Protein AF-A0A8X8ZCR9-F1 (afdb_monomer)

Sequence (131 aa):
MTMLVNGMQAPREPCHDLHCRILKDLLLMMYSREDDPKLYVSGEEHPENWHVQIFRSIESGGFPKFYDEAEAQNLVCSKNLVIDKSIQTA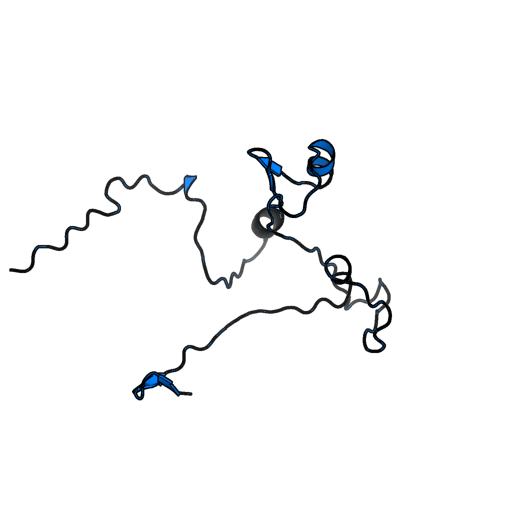YIQAIRSAQHFIYIENQYFLGSSYAWPSDKDAGKKRFPDFP

Foldseek 3Di:
DWDQDVNDTGRDDDDDDDDDDDLDDPCVPPDDDPDDVPRDDDDPPDPPDDDDDDADWDKAPDDDQDPVRLVVVVWDADPSMTTGPRVVVVVVVCVVPDDDDDDDDDPDDDDPCVPDPPPPCVPPPPDPDDD

pLDDT: mean 76.9, std 15.45, range [41.66, 98.25]

Radius of gyration: 23.42 Å; Cα contacts (8 Å, |Δi|>4): 67; chains: 1; bounding box: 51×39×66 Å

Structure (mmCIF, N/CA/C/O backbone):
data_AF-A0A8X8ZCR9-F1
#
_entry.id   AF-A0A8X8ZCR9-F1
#
loop_
_atom_site.group_PDB
_atom_site.id
_atom_site.type_symbol
_atom_site.label_atom_id
_atom_site.label_alt_id
_atom_site.label_comp_id
_atom_site.label_asym_id
_atom_site.label_entity_id
_atom_site.label_seq_id
_atom_site.pdbx_PDB_ins_code
_atom_site.Cartn_x
_atom_site.Cartn_y
_atom_site.Cartn_z
_atom_site.occupancy
_atom_site.B_iso_or_equiv
_atom_site.auth_seq_id
_atom_site.auth_comp_id
_atom_site.auth_asym_id
_atom_site.auth_atom_id
_atom_site.pdbx_PDB_model_num
ATOM 1 N N . MET A 1 1 ? -18.939 4.608 -26.534 1.00 61.50 1 MET A N 1
ATOM 2 C CA . MET A 1 1 ? -18.996 6.072 -26.324 1.00 61.50 1 MET A CA 1
ATOM 3 C C . MET A 1 1 ? -17.709 6.662 -26.885 1.00 61.50 1 MET A C 1
ATOM 5 O O . MET A 1 1 ? -16.645 6.361 -26.364 1.00 61.50 1 MET A O 1
ATOM 9 N N . THR A 1 2 ? -17.784 7.356 -28.015 1.00 68.00 2 THR A N 1
ATOM 10 C CA . THR A 1 2 ? -16.641 7.980 -28.705 1.00 68.00 2 THR A CA 1
ATOM 11 C C . THR A 1 2 ? -16.537 9.449 -28.295 1.00 68.00 2 THR A C 1
ATOM 13 O O . THR A 1 2 ? -17.554 10.066 -27.982 1.00 68.00 2 THR A O 1
ATOM 16 N N . MET A 1 3 ? -15.328 10.007 -28.263 1.00 70.12 3 MET A N 1
ATOM 17 C CA . MET A 1 3 ? -15.106 11.440 -28.048 1.00 70.12 3 MET A CA 1
ATOM 18 C C . MET A 1 3 ? -14.566 12.075 -29.329 1.00 70.12 3 MET A C 1
ATOM 20 O O . MET A 1 3 ? -13.853 11.428 -30.097 1.00 70.12 3 MET A O 1
ATOM 24 N N . LEU A 1 4 ? -14.924 13.337 -29.566 1.00 71.50 4 LEU A N 1
ATOM 25 C CA . LEU A 1 4 ? -14.301 14.142 -30.611 1.00 71.50 4 LEU A CA 1
ATOM 26 C C . LEU A 1 4 ? -13.012 14.732 -30.043 1.00 71.50 4 LEU A C 1
ATOM 28 O O . LEU A 1 4 ? -13.054 15.602 -29.177 1.00 71.50 4 LEU A O 1
ATOM 32 N N . VAL A 1 5 ? -11.873 14.252 -30.534 1.00 73.81 5 VAL A N 1
ATOM 33 C CA . VAL A 1 5 ? -10.553 14.807 -30.227 1.00 73.81 5 VAL A CA 1
ATOM 34 C C . VAL A 1 5 ? -10.041 15.452 -31.509 1.00 73.81 5 VAL A C 1
ATOM 36 O O . VAL A 1 5 ? -9.867 14.770 -32.515 1.00 73.81 5 VAL A O 1
ATOM 39 N N . ASN A 1 6 ? -9.851 16.775 -31.506 1.00 73.50 6 ASN A N 1
ATOM 40 C CA . ASN A 1 6 ? -9.408 17.548 -32.679 1.00 73.50 6 ASN A CA 1
ATOM 41 C C . ASN A 1 6 ? -10.236 17.288 -33.957 1.00 73.50 6 ASN A C 1
ATOM 43 O O . ASN A 1 6 ? -9.691 17.172 -35.050 1.00 73.50 6 ASN A O 1
ATOM 47 N N . GLY A 1 7 ? -11.560 17.150 -33.822 1.00 75.19 7 GLY A N 1
ATOM 48 C CA . GLY A 1 7 ? -12.463 16.898 -34.954 1.00 75.19 7 GLY A CA 1
ATOM 49 C C . GLY A 1 7 ? -12.438 15.464 -35.498 1.00 75.19 7 GLY A C 1
ATOM 50 O O . GLY A 1 7 ? -13.233 15.141 -36.376 1.00 75.19 7 GLY A O 1
ATOM 51 N N . MET A 1 8 ? -11.590 14.587 -34.956 1.00 74.44 8 MET A N 1
ATOM 52 C CA . MET A 1 8 ? -11.598 13.160 -35.261 1.00 74.44 8 MET A CA 1
ATOM 53 C C . MET A 1 8 ? -12.410 12.407 -34.212 1.00 74.44 8 MET A C 1
ATOM 55 O O . MET A 1 8 ? -12.252 12.615 -33.006 1.00 74.44 8 MET A O 1
ATOM 59 N N . GLN A 1 9 ? -13.288 11.517 -34.669 1.00 85.12 9 GLN A N 1
ATOM 60 C CA . GLN A 1 9 ? -14.041 10.648 -33.778 1.00 85.12 9 GLN A CA 1
ATOM 61 C C . GLN A 1 9 ? -13.161 9.473 -33.349 1.00 85.12 9 GLN A C 1
ATOM 63 O O . GLN A 1 9 ? -12.822 8.619 -34.164 1.00 85.12 9 GLN A O 1
ATOM 68 N N . ALA A 1 10 ? -12.803 9.432 -32.067 1.00 82.19 10 ALA A N 1
ATOM 69 C CA . ALA A 1 10 ? -11.966 8.387 -31.490 1.00 82.19 10 ALA A CA 1
ATOM 70 C C . ALA A 1 10 ? -12.717 7.633 -30.377 1.00 82.19 10 ALA A C 1
ATOM 72 O O . ALA A 1 10 ? -13.598 8.205 -29.716 1.00 82.19 10 ALA A O 1
ATOM 73 N N . PRO A 1 11 ? -12.414 6.342 -30.149 1.00 86.31 11 PRO A N 1
ATOM 74 C CA . PRO A 1 11 ? -12.890 5.648 -28.960 1.00 86.31 11 PRO A CA 1
ATOM 75 C C . PRO A 1 11 ? -12.370 6.363 -27.709 1.00 86.31 11 PRO A C 1
ATOM 77 O O . PRO A 1 11 ? -11.210 6.760 -27.652 1.00 86.31 11 PRO A O 1
ATOM 80 N N . ARG A 1 12 ? -13.240 6.556 -26.710 1.00 86.12 12 ARG A N 1
ATOM 81 C CA . ARG A 1 12 ? -12.807 7.098 -25.420 1.00 86.12 12 ARG A CA 1
ATOM 82 C C . ARG A 1 12 ? -11.995 6.046 -24.670 1.00 86.12 12 ARG A C 1
ATOM 84 O O . ARG A 1 12 ? -12.364 4.873 -24.710 1.00 86.12 12 ARG A O 1
ATOM 91 N N . GLU A 1 13 ? -11.000 6.477 -23.911 1.00 87.38 13 GLU A N 1
ATOM 92 C CA . GLU A 1 13 ? -10.343 5.629 -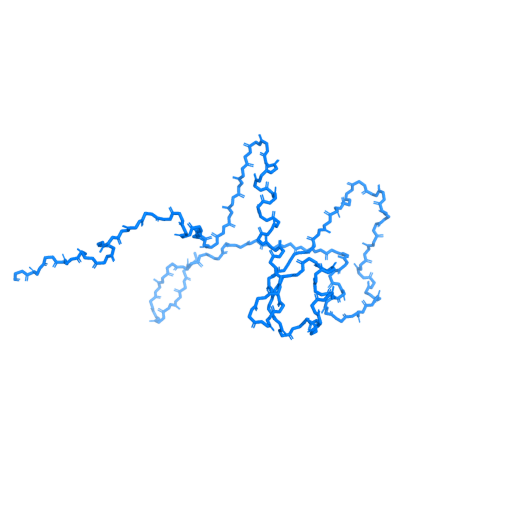22.918 1.00 87.38 13 GLU A CA 1
ATOM 93 C C . GLU A 1 13 ? -11.226 5.561 -21.660 1.00 87.38 13 GLU A C 1
ATOM 95 O O . GLU A 1 13 ? -11.536 6.599 -21.066 1.00 87.38 13 GLU A O 1
ATOM 100 N N . PRO A 1 14 ? -11.732 4.378 -21.268 1.00 89.12 14 PRO A N 1
ATOM 101 C CA . PRO A 1 14 ? -12.438 4.230 -20.003 1.00 89.12 14 PRO A CA 1
ATOM 102 C C . PRO A 1 14 ? -11.467 4.430 -18.835 1.00 89.12 14 PRO A C 1
ATOM 104 O O . PRO A 1 14 ? -10.406 3.817 -18.806 1.00 89.12 14 PRO A O 1
ATOM 107 N N . CYS A 1 15 ? -11.850 5.251 -17.859 1.00 90.00 15 CYS A N 1
ATOM 108 C CA . CYS A 1 15 ? -11.147 5.332 -16.582 1.00 90.00 15 CYS A CA 1
ATOM 109 C C . CYS A 1 15 ? -11.739 4.278 -15.638 1.00 90.00 15 CYS A C 1
ATOM 111 O O . CYS A 1 15 ? -12.929 4.346 -15.322 1.00 90.00 15 CYS A O 1
ATOM 113 N N . HIS A 1 16 ? -10.928 3.297 -15.249 1.00 94.38 16 HIS A N 1
ATOM 114 C CA . HIS A 1 16 ? -11.259 2.289 -14.241 1.00 94.38 16 HIS A CA 1
ATOM 115 C C . HIS A 1 16 ? -10.435 2.590 -12.991 1.00 94.38 16 HIS A C 1
ATOM 117 O O . HIS A 1 16 ? -9.210 2.642 -13.079 1.00 94.38 16 HIS A O 1
ATOM 123 N N . ASP A 1 17 ? -11.107 2.843 -11.869 1.00 95.44 17 ASP A N 1
ATOM 124 C CA . ASP A 1 17 ? -10.481 3.287 -10.621 1.00 95.44 17 ASP A CA 1
ATOM 125 C C . ASP A 1 17 ? -11.271 2.770 -9.405 1.00 95.44 17 ASP A C 1
ATOM 127 O O . ASP A 1 17 ? -12.456 2.435 -9.514 1.00 95.44 17 ASP A O 1
ATOM 131 N N . LEU A 1 18 ? -10.619 2.714 -8.244 1.00 91.81 18 LEU A N 1
ATOM 132 C CA . LEU A 1 18 ? -11.172 2.230 -6.982 1.00 91.81 18 LEU A CA 1
ATOM 133 C C . LEU A 1 18 ? -11.131 3.335 -5.922 1.00 91.81 18 LEU A C 1
ATOM 135 O O . LEU A 1 18 ? -10.116 3.991 -5.708 1.00 91.81 18 LEU A O 1
ATOM 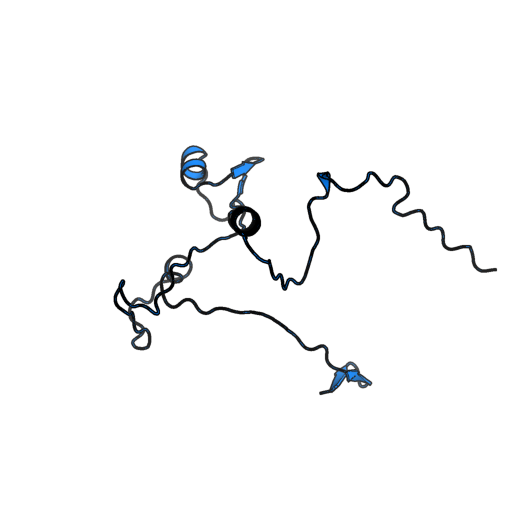139 N N . HIS A 1 19 ? -12.237 3.509 -5.199 1.00 91.81 19 HIS A N 1
ATOM 140 C CA . HIS A 1 19 ? -12.341 4.485 -4.116 1.00 91.81 19 HIS A CA 1
ATOM 141 C C . HIS A 1 19 ? -13.079 3.893 -2.915 1.00 91.81 19 HIS A 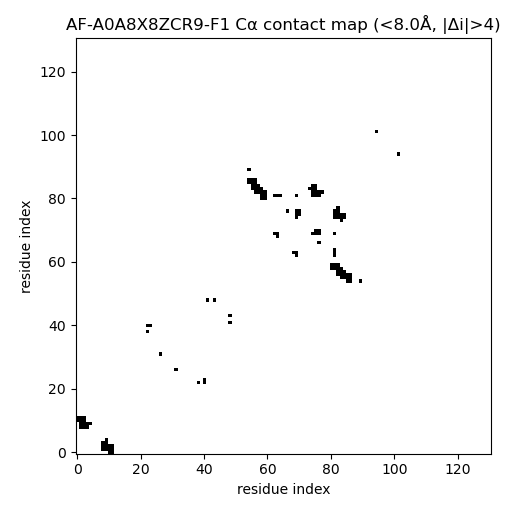C 1
ATOM 143 O O . HIS A 1 19 ? -13.999 3.092 -3.077 1.00 91.81 19 HIS A O 1
ATOM 149 N N . CYS A 1 20 ? -12.710 4.318 -1.705 1.00 85.75 20 CYS A N 1
ATOM 150 C CA . CYS A 1 20 ? -13.400 3.940 -0.475 1.00 85.75 20 CYS A CA 1
ATOM 151 C C . CYS A 1 20 ? -13.851 5.182 0.299 1.00 85.75 20 CYS A C 1
ATOM 153 O O . CYS A 1 20 ? -13.212 6.230 0.253 1.00 85.75 20 CYS A O 1
ATOM 155 N N . ARG A 1 21 ? -14.967 5.058 1.021 1.00 83.38 21 ARG A N 1
ATOM 156 C CA . ARG A 1 21 ? -15.446 6.077 1.958 1.00 83.38 21 ARG A CA 1
ATOM 157 C C . ARG A 1 21 ? -15.288 5.542 3.371 1.00 83.38 21 ARG A C 1
ATOM 159 O O . ARG A 1 21 ? -15.860 4.506 3.692 1.00 83.38 21 ARG A O 1
ATOM 166 N N . ILE A 1 22 ? -14.567 6.277 4.209 1.00 78.69 22 ILE A N 1
ATOM 167 C CA . ILE A 1 22 ? -14.398 5.960 5.628 1.00 78.69 22 ILE A CA 1
ATOM 168 C C . ILE A 1 22 ? -15.246 6.952 6.429 1.00 78.69 22 ILE A C 1
ATOM 170 O O . ILE A 1 22 ? -15.161 8.158 6.208 1.00 78.69 22 ILE A O 1
ATOM 174 N N . LEU A 1 23 ? -16.110 6.437 7.307 1.00 71.44 23 LEU A N 1
ATOM 175 C CA . LEU A 1 23 ? -17.138 7.225 8.002 1.00 71.44 23 LEU A CA 1
ATOM 176 C C . LEU A 1 23 ? -16.723 7.692 9.410 1.00 71.44 23 LEU A C 1
ATOM 178 O O . LEU A 1 23 ? -17.458 8.459 10.026 1.00 71.44 23 LEU A O 1
ATOM 182 N N . LYS A 1 24 ? -15.551 7.270 9.904 1.00 67.25 24 LYS A N 1
ATOM 183 C CA . LYS A 1 24 ? -14.943 7.724 11.166 1.00 67.25 24 LYS A CA 1
ATOM 184 C C . LYS A 1 24 ? -13.433 7.969 10.972 1.00 67.25 24 LYS A C 1
ATOM 186 O O . LYS A 1 24 ? -12.830 7.405 10.068 1.00 67.25 24 LYS A O 1
ATOM 191 N N . ASP A 1 25 ? -12.846 8.845 11.781 1.00 57.44 25 ASP A N 1
ATOM 192 C CA . ASP A 1 25 ? -11.398 9.119 11.922 1.00 57.44 25 ASP A CA 1
ATOM 193 C C . ASP A 1 25 ? -10.629 9.871 10.815 1.00 57.44 25 ASP A C 1
ATOM 195 O O . ASP A 1 25 ? -9.554 10.401 11.099 1.00 57.44 25 ASP A O 1
ATOM 199 N N . LEU A 1 26 ? -11.148 10.060 9.594 1.00 50.91 26 LEU A N 1
ATOM 200 C CA . LEU A 1 26 ? -10.447 10.909 8.599 1.00 50.91 26 LEU A CA 1
ATOM 201 C C . LEU A 1 26 ? -10.408 12.410 8.969 1.00 50.91 26 LEU A C 1
ATOM 203 O O . LEU A 1 26 ? -9.639 13.178 8.388 1.00 50.91 26 LEU A O 1
ATOM 207 N N . LEU A 1 27 ? -11.204 12.831 9.954 1.00 48.06 27 LEU A N 1
ATOM 208 C CA . LEU A 1 27 ? -11.337 14.227 10.389 1.00 48.06 27 LEU A CA 1
ATOM 209 C C . LEU A 1 27 ? -10.117 14.783 11.142 1.00 48.06 27 LEU A C 1
ATOM 211 O O . LEU A 1 27 ? -9.991 15.999 11.263 1.00 48.06 27 LEU A O 1
ATOM 215 N N . LEU A 1 28 ? -9.176 13.940 11.579 1.00 48.88 28 LEU A N 1
ATOM 216 C CA . LEU A 1 28 ? -7.974 14.405 12.283 1.00 48.88 28 LEU A CA 1
ATOM 217 C C . LEU A 1 28 ? -6.875 14.967 11.362 1.00 48.88 28 LEU A C 1
ATOM 219 O O . LEU A 1 28 ? -5.947 15.598 11.862 1.00 48.88 28 LEU A O 1
ATOM 223 N N . MET A 1 29 ? -6.965 14.801 10.032 1.00 50.06 29 MET A N 1
ATOM 224 C CA . MET A 1 29 ? -5.968 15.361 9.099 1.00 50.06 29 MET A CA 1
ATOM 225 C C . MET A 1 29 ? -6.400 16.629 8.351 1.00 50.06 29 MET A C 1
ATOM 227 O O . MET A 1 29 ? -5.534 17.385 7.917 1.00 50.06 29 MET A O 1
ATOM 231 N N . MET A 1 30 ? -7.697 16.913 8.209 1.00 49.97 30 MET A N 1
ATOM 232 C CA . MET A 1 30 ? -8.185 18.098 7.490 1.00 49.97 30 MET A CA 1
ATOM 233 C C . MET A 1 30 ? -9.482 18.625 8.122 1.00 49.97 30 MET A C 1
ATOM 235 O O . MET A 1 30 ? -10.565 18.271 7.683 1.00 49.97 30 MET A O 1
ATOM 239 N N . TYR A 1 31 ? -9.354 19.512 9.115 1.00 41.66 31 TYR A N 1
ATOM 240 C CA . TYR A 1 31 ? -10.406 20.402 9.642 1.00 41.66 31 TYR A CA 1
ATOM 241 C C . TYR A 1 31 ? -11.713 19.758 10.162 1.00 41.66 31 TYR A C 1
ATOM 243 O O . TYR A 1 31 ? -12.607 19.390 9.402 1.00 41.66 31 TYR A O 1
ATOM 251 N N . SER A 1 32 ? -11.886 19.779 11.489 1.00 44.59 32 SER A N 1
ATOM 252 C CA . SER A 1 32 ? -13.138 19.433 12.173 1.00 44.59 32 SER A CA 1
ATOM 253 C C . SER A 1 32 ? -14.338 20.290 11.749 1.00 44.59 32 SER A C 1
ATOM 255 O O . SER A 1 32 ? -14.326 21.517 11.866 1.00 44.59 32 SER A O 1
ATOM 257 N N . ARG A 1 33 ? -15.435 19.619 11.386 1.00 48.12 33 ARG A N 1
ATOM 258 C CA . ARG A 1 33 ? -16.787 19.994 11.825 1.00 48.12 33 ARG A CA 1
ATOM 259 C C . ARG A 1 33 ? -17.400 18.760 12.473 1.00 48.12 33 ARG A C 1
ATOM 261 O O . ARG A 1 33 ? -17.737 17.812 11.776 1.00 48.12 33 ARG A O 1
ATOM 268 N N . GLU A 1 34 ? -17.476 18.775 13.798 1.00 53.19 34 GLU A N 1
ATOM 269 C CA . GLU A 1 34 ? -17.937 17.639 14.610 1.00 53.19 34 GLU A CA 1
ATOM 270 C C . GLU A 1 34 ? -19.458 17.402 14.524 1.00 53.19 34 GLU A C 1
ATOM 272 O O . GLU A 1 34 ? -19.922 16.338 14.911 1.00 53.19 34 GLU A O 1
ATOM 277 N N . ASP A 1 35 ? -20.220 18.318 13.914 1.00 52.66 35 ASP A N 1
ATOM 278 C CA 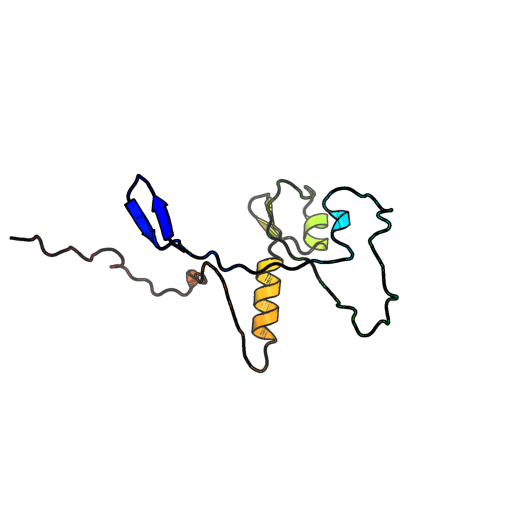. ASP A 1 35 ? -21.688 18.289 13.914 1.00 52.66 35 ASP A CA 1
ATOM 279 C C . ASP A 1 35 ? -22.301 18.270 12.497 1.00 52.66 35 ASP A C 1
ATOM 281 O O . ASP A 1 35 ? -23.079 19.158 12.135 1.00 52.66 35 ASP A O 1
ATOM 285 N N . ASP A 1 36 ? -21.964 17.284 11.653 1.00 60.56 36 ASP A N 1
ATOM 286 C CA . ASP A 1 36 ? -22.791 17.002 10.464 1.00 60.56 36 ASP A CA 1
ATOM 287 C C . ASP A 1 36 ? -23.920 16.023 10.846 1.00 60.56 36 ASP A C 1
ATOM 289 O O . ASP A 1 36 ? -23.652 14.838 11.069 1.00 60.56 36 ASP A O 1
ATOM 293 N N . PRO A 1 37 ? -25.196 16.460 10.881 1.00 60.25 37 PRO A N 1
ATOM 294 C CA . PRO A 1 37 ? -26.336 15.612 11.239 1.00 60.25 37 PRO A CA 1
ATOM 295 C C . PRO A 1 37 ? -26.577 14.436 10.273 1.00 60.25 37 PRO A C 1
ATOM 297 O O . PRO A 1 37 ? -27.479 13.631 10.503 1.00 60.25 37 PRO A O 1
ATOM 300 N N . LYS A 1 38 ? -25.805 14.317 9.184 1.00 60.91 38 LYS A N 1
ATOM 301 C CA . LYS A 1 38 ? -25.837 13.176 8.256 1.00 60.91 38 LYS A CA 1
ATOM 302 C C . LYS A 1 38 ? -24.889 12.031 8.628 1.00 60.91 38 LYS A C 1
ATOM 304 O O . LYS A 1 38 ? -24.927 10.999 7.957 1.00 60.91 38 LYS A O 1
ATOM 309 N N . LEU A 1 39 ? -24.046 12.181 9.651 1.00 60.66 39 LEU A N 1
ATOM 310 C CA . LEU A 1 39 ? -23.112 11.141 10.088 1.00 60.66 39 LEU A CA 1
ATOM 311 C C . LEU A 1 39 ? -23.717 10.319 11.234 1.00 60.66 39 LEU A C 1
ATOM 313 O O . LEU A 1 39 ? -23.803 10.771 12.371 1.00 60.66 39 LEU A O 1
ATOM 317 N N . TYR A 1 40 ? -24.132 9.087 10.931 1.00 60.91 40 TYR A N 1
ATOM 318 C CA . TYR A 1 40 ? -24.565 8.117 11.938 1.00 60.91 40 TYR A CA 1
ATOM 319 C C . TYR A 1 40 ? -23.389 7.227 12.355 1.00 60.91 40 TYR A C 1
ATOM 321 O O . TYR A 1 40 ? -22.787 6.536 11.534 1.00 60.91 40 TYR A O 1
ATOM 329 N N . VAL A 1 41 ? -23.072 7.247 13.647 1.00 65.38 41 VAL A N 1
ATOM 330 C CA . VAL A 1 41 ? -21.985 6.492 14.277 1.00 65.38 41 VAL A CA 1
ATOM 331 C C . VAL A 1 41 ? -22.613 5.294 14.996 1.00 65.38 41 VAL A C 1
ATOM 333 O O . VAL A 1 41 ? -23.247 5.458 16.034 1.00 65.38 41 VAL A O 1
ATOM 336 N N . SER A 1 42 ? -22.445 4.086 14.453 1.00 70.75 42 SER A N 1
ATOM 337 C CA . SER A 1 42 ? -22.803 2.833 15.139 1.00 70.75 42 SER A CA 1
ATOM 338 C C . SER A 1 42 ? -21.947 2.628 16.397 1.00 70.75 42 SER A C 1
ATOM 340 O O . SER A 1 42 ? -20.800 3.093 16.452 1.00 70.75 42 SER A O 1
ATOM 342 N N . GLY A 1 43 ? -22.493 1.923 17.397 1.00 74.44 43 GLY A N 1
ATOM 343 C CA . GLY A 1 43 ? -21.739 1.480 18.578 1.00 74.44 43 GLY A CA 1
ATOM 344 C C . GLY A 1 43 ? -20.592 0.535 18.202 1.00 74.44 43 GLY A C 1
ATOM 345 O O . GLY A 1 43 ? -20.648 -0.098 17.152 1.00 74.44 43 GLY A O 1
ATOM 346 N N . GLU A 1 44 ? -19.550 0.462 19.030 1.00 75.00 44 GLU A N 1
ATOM 347 C CA . GLU A 1 44 ? -18.280 -0.225 18.725 1.00 75.00 44 GLU A CA 1
ATOM 348 C C . GLU A 1 44 ? -18.444 -1.720 18.404 1.00 75.00 44 GLU A C 1
ATOM 350 O O . GLU A 1 44 ? -17.875 -2.206 17.431 1.00 75.00 44 GLU A O 1
ATOM 355 N N . GLU A 1 45 ? -19.331 -2.402 19.126 1.00 82.44 45 GLU A N 1
ATOM 356 C CA . GLU A 1 45 ? -19.632 -3.837 18.989 1.00 82.44 45 GLU A CA 1
ATOM 357 C C . GLU A 1 45 ? -20.550 -4.181 17.799 1.00 82.44 45 GLU A C 1
ATOM 359 O O . GLU A 1 45 ? -21.065 -5.294 17.688 1.00 82.44 45 GLU A O 1
ATOM 364 N N . HIS A 1 46 ? -20.845 -3.219 16.922 1.00 83.69 46 HIS A N 1
ATOM 365 C CA . HIS A 1 46 ? -21.739 -3.471 15.800 1.00 83.69 46 HIS A CA 1
ATOM 366 C C . HIS A 1 46 ? -21.054 -4.398 14.773 1.00 83.69 46 HIS A C 1
ATOM 368 O O . HIS A 1 46 ? -19.955 -4.082 14.321 1.00 83.69 46 HIS A O 1
ATOM 374 N N . PRO A 1 47 ? -21.690 -5.504 14.342 1.00 86.50 47 PRO A N 1
ATOM 375 C CA . PRO A 1 47 ? -21.045 -6.526 13.505 1.00 86.50 47 PRO A CA 1
ATOM 376 C C . PRO A 1 47 ? -20.633 -6.023 12.115 1.00 86.50 47 PRO A C 1
ATOM 378 O O . PRO A 1 47 ? -19.723 -6.569 11.505 1.00 86.50 47 PRO A O 1
ATOM 381 N N . GLU A 1 48 ? -21.280 -4.962 11.629 1.00 83.44 48 GLU A N 1
ATOM 382 C CA . GLU A 1 48 ? -20.944 -4.300 10.357 1.00 83.44 48 GLU A CA 1
ATOM 383 C C . GLU A 1 48 ? -19.800 -3.272 10.478 1.00 83.44 48 GLU A C 1
ATOM 385 O O . GLU A 1 48 ? -19.501 -2.556 9.519 1.00 83.44 48 GLU A O 1
ATOM 390 N N . ASN A 1 49 ? -19.184 -3.134 11.658 1.00 83.69 49 ASN A N 1
ATOM 391 C CA . ASN A 1 49 ? -18.046 -2.241 11.845 1.00 83.69 49 ASN A CA 1
ATOM 392 C C . ASN A 1 49 ? -16.768 -2.839 11.255 1.00 83.69 49 ASN A C 1
ATOM 394 O O . ASN A 1 49 ? -16.535 -4.044 11.283 1.00 83.69 49 ASN A O 1
ATOM 398 N N . TRP A 1 50 ? -15.900 -1.952 10.777 1.00 83.94 50 TRP A N 1
ATOM 399 C CA . TRP A 1 50 ? -14.600 -2.307 10.223 1.00 83.94 50 TRP A CA 1
ATOM 400 C C . TRP A 1 50 ? -13.494 -1.664 11.052 1.00 83.94 50 TRP A C 1
ATOM 402 O O . TRP A 1 50 ? -13.535 -0.461 11.313 1.00 83.94 50 TRP A O 1
ATOM 412 N N . HIS A 1 51 ? -12.476 -2.444 11.414 1.00 85.06 51 HIS A N 1
ATOM 413 C CA . HIS A 1 51 ? -11.223 -1.897 11.926 1.00 85.06 51 HIS A CA 1
ATOM 414 C C . HIS A 1 51 ? -10.366 -1.448 10.746 1.00 85.06 51 HIS A C 1
ATOM 416 O O . HIS A 1 51 ? -9.978 -2.257 9.903 1.00 85.06 51 HIS A O 1
ATOM 422 N N . VAL A 1 52 ? -10.082 -0.151 10.678 1.00 86.50 52 VAL A N 1
ATOM 423 C CA . VAL A 1 52 ? -9.320 0.455 9.585 1.00 86.50 52 VAL A CA 1
ATOM 424 C C . VAL A 1 52 ? -8.080 1.125 10.156 1.00 86.50 52 VAL A C 1
ATOM 426 O O . VAL A 1 52 ? -8.151 1.817 11.167 1.00 86.50 52 VAL A O 1
ATOM 429 N N . GLN A 1 53 ? -6.944 0.946 9.486 1.00 88.12 53 GLN A N 1
ATOM 430 C CA . GLN A 1 53 ? -5.715 1.674 9.773 1.00 88.12 53 GLN A CA 1
ATOM 431 C C . GLN A 1 53 ? -5.331 2.510 8.552 1.00 88.12 53 GLN A C 1
ATOM 433 O O . GLN A 1 53 ? -5.282 2.000 7.433 1.00 88.12 53 GLN A O 1
ATOM 438 N N . ILE A 1 54 ? -5.064 3.798 8.770 1.00 87.12 54 ILE A N 1
ATOM 439 C CA . ILE A 1 54 ? -4.633 4.714 7.712 1.00 87.12 54 ILE A CA 1
ATOM 440 C C . ILE A 1 54 ? -3.113 4.645 7.571 1.00 87.12 54 ILE A C 1
ATOM 442 O O . ILE A 1 54 ? -2.380 4.752 8.553 1.00 87.12 54 ILE A O 1
ATOM 446 N N . PHE A 1 55 ? -2.651 4.513 6.331 1.00 88.88 55 PHE A N 1
ATOM 447 C CA . PHE A 1 55 ? -1.239 4.548 5.967 1.00 88.88 55 PHE A CA 1
ATOM 448 C C . PHE A 1 55 ? -0.983 5.693 4.994 1.00 88.88 55 PHE A C 1
ATOM 450 O O . PHE A 1 55 ? -1.858 6.073 4.215 1.00 88.88 55 PHE A O 1
ATOM 457 N N . ARG A 1 56 ? 0.235 6.230 5.007 1.00 88.25 56 ARG A N 1
ATOM 458 C CA . ARG A 1 56 ? 0.650 7.320 4.1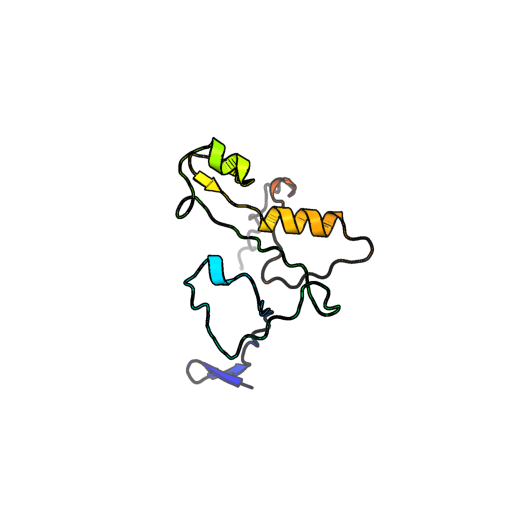21 1.00 88.25 56 ARG A CA 1
ATOM 459 C C . ARG A 1 56 ? 2.086 7.145 3.632 1.00 88.25 56 ARG A C 1
ATOM 461 O O . ARG A 1 56 ? 2.834 6.298 4.116 1.00 88.25 56 ARG A O 1
ATOM 468 N N . SER A 1 57 ? 2.441 7.949 2.636 1.00 88.19 57 SER A N 1
ATOM 469 C CA . SER A 1 57 ? 3.810 8.120 2.155 1.00 88.19 57 SER A CA 1
ATOM 470 C C . SER A 1 57 ? 4.091 9.614 2.068 1.00 88.19 57 SER A C 1
ATOM 472 O O . SER A 1 57 ? 3.510 10.294 1.224 1.00 88.19 57 SER A O 1
ATOM 474 N N . ILE A 1 58 ? 4.918 10.143 2.967 1.00 83.94 58 ILE A N 1
ATOM 475 C CA . ILE A 1 58 ? 5.205 11.582 3.067 1.00 83.94 58 ILE A CA 1
ATOM 476 C C . ILE A 1 58 ? 6.627 11.807 3.594 1.00 83.94 58 ILE A C 1
ATOM 478 O O . ILE A 1 58 ? 7.115 11.059 4.439 1.00 83.94 58 ILE A O 1
ATOM 482 N N . GLU A 1 59 ? 7.279 12.852 3.091 1.00 79.31 59 GLU A N 1
ATOM 483 C CA . GLU A 1 59 ? 8.602 13.313 3.524 1.00 79.31 59 GLU A CA 1
ATOM 484 C C . GLU A 1 59 ? 8.482 14.682 4.225 1.00 79.31 59 GLU A C 1
ATOM 486 O O . GLU A 1 59 ? 7.432 15.320 4.154 1.00 79.31 59 GLU A O 1
ATOM 491 N N . SER A 1 60 ? 9.541 15.115 4.922 1.00 64.06 60 SER A N 1
ATOM 492 C CA . SER A 1 60 ? 9.627 16.106 6.023 1.00 64.06 60 SER A CA 1
ATOM 493 C C . SER A 1 60 ? 8.982 17.506 5.896 1.00 64.06 60 SER A C 1
ATOM 495 O O . SER A 1 60 ? 9.250 18.365 6.736 1.00 64.06 60 SER A O 1
ATOM 497 N N . GLY A 1 61 ? 8.131 17.777 4.909 1.00 59.88 61 GLY A N 1
ATOM 498 C CA . GLY A 1 61 ? 7.307 18.987 4.846 1.00 59.88 61 GLY A CA 1
ATOM 499 C C . GLY A 1 61 ? 6.209 19.069 5.920 1.00 59.88 61 GLY A C 1
ATOM 500 O O . GLY A 1 61 ? 5.560 20.105 6.020 1.00 59.88 61 GLY A O 1
ATOM 501 N N . GLY A 1 62 ? 6.002 18.015 6.726 1.00 59.19 62 GLY A N 1
ATOM 502 C CA . GLY A 1 62 ? 4.926 17.935 7.726 1.00 59.19 62 GLY A CA 1
ATOM 503 C C . GLY A 1 62 ? 5.236 17.116 8.988 1.00 59.19 62 GLY A C 1
ATOM 504 O O . GLY A 1 62 ? 4.306 16.586 9.589 1.00 59.19 62 GLY A O 1
ATOM 505 N N . PHE A 1 63 ? 6.511 16.982 9.380 1.00 63.19 63 PHE A N 1
ATOM 506 C CA . PHE A 1 63 ? 6.933 16.157 10.527 1.00 63.19 63 PHE A CA 1
ATOM 507 C C . PHE A 1 63 ? 7.703 16.929 11.608 1.00 63.19 63 PHE A C 1
ATOM 509 O O . PHE A 1 63 ? 8.314 17.959 11.300 1.00 63.19 63 PHE A O 1
ATOM 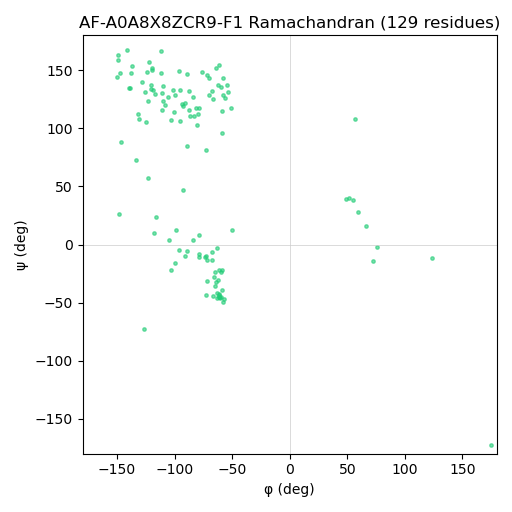516 N N . PRO A 1 64 ? 7.719 16.425 12.862 1.00 58.75 64 PRO A N 1
ATOM 517 C CA . PRO A 1 64 ? 8.574 16.957 13.916 1.00 58.75 64 PRO A CA 1
ATOM 518 C C . PRO A 1 6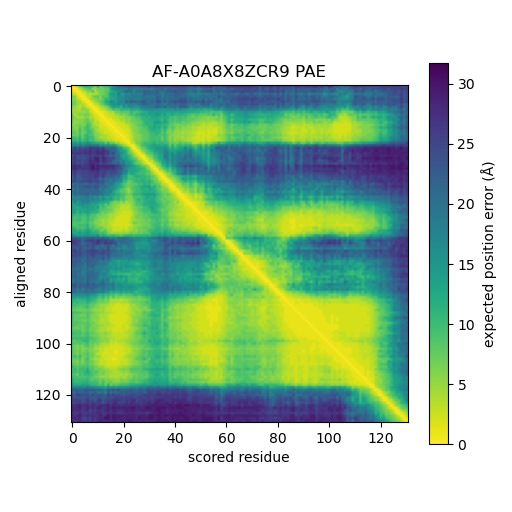4 ? 10.047 16.892 13.512 1.00 58.75 64 PRO A C 1
ATOM 520 O O . PRO A 1 64 ? 10.490 15.954 12.854 1.00 58.75 64 PRO A O 1
ATOM 523 N N . LYS A 1 65 ? 10.820 17.910 13.896 1.00 60.44 65 LYS A N 1
ATOM 524 C CA . LYS A 1 65 ? 12.235 18.034 13.508 1.00 60.44 65 LYS A CA 1
ATOM 525 C C . LYS A 1 65 ? 13.173 17.149 14.336 1.00 60.44 65 LYS A C 1
ATOM 527 O O . LYS A 1 65 ? 14.359 17.081 14.021 1.00 60.44 65 LYS A O 1
ATOM 532 N N . PHE A 1 66 ? 12.669 16.518 15.396 1.00 65.00 66 PHE A N 1
ATOM 533 C CA . PHE A 1 66 ? 13.471 15.783 16.368 1.00 65.00 66 PHE A CA 1
ATOM 534 C C . PHE A 1 66 ? 13.401 14.273 16.117 1.00 65.00 66 PHE A C 1
ATOM 536 O O . PHE A 1 66 ? 12.328 13.710 15.914 1.00 65.00 66 PHE A O 1
ATOM 543 N N . TYR A 1 67 ? 14.569 13.630 16.122 1.00 63.97 67 TYR A N 1
ATOM 544 C CA . TYR A 1 67 ? 14.754 12.218 15.778 1.00 63.97 67 TYR A CA 1
ATOM 545 C C . TYR A 1 67 ? 13.987 11.270 16.715 1.00 63.97 67 TYR A C 1
ATOM 547 O O . TYR A 1 67 ? 13.324 10.350 16.241 1.00 63.97 67 TYR A O 1
ATOM 555 N N . ASP A 1 68 ? 14.010 11.546 18.021 1.00 66.69 68 ASP A N 1
ATOM 556 C CA . ASP A 1 68 ? 13.388 10.693 19.043 1.00 66.69 68 ASP A CA 1
ATOM 557 C C . ASP A 1 68 ? 11.854 10.641 18.899 1.00 66.69 68 ASP A C 1
ATOM 559 O O . ASP A 1 68 ? 11.227 9.597 19.074 1.00 66.69 68 ASP A O 1
ATOM 563 N N . GLU A 1 69 ? 11.239 11.761 18.504 1.00 69.69 69 GLU A N 1
ATOM 564 C CA . GLU A 1 69 ? 9.797 11.845 18.236 1.00 69.69 69 GLU A CA 1
ATOM 565 C C . GLU A 1 69 ? 9.407 11.122 16.939 1.00 69.69 69 GLU A C 1
ATOM 567 O O . GLU A 1 69 ? 8.306 10.578 16.833 1.00 69.69 69 GLU A O 1
ATOM 572 N N . ALA A 1 70 ? 10.309 11.098 15.954 1.00 67.44 70 ALA A N 1
ATOM 573 C CA . ALA A 1 70 ? 10.097 10.407 14.691 1.00 67.44 70 ALA A CA 1
ATOM 574 C C . ALA A 1 70 ? 10.173 8.880 14.862 1.00 67.44 70 ALA A C 1
ATOM 576 O O . ALA A 1 70 ? 9.307 8.158 14.362 1.00 67.44 70 ALA A O 1
ATOM 577 N N . GLU A 1 71 ? 11.155 8.387 15.618 1.00 68.19 71 GLU A N 1
ATOM 578 C CA . GLU A 1 71 ? 11.309 6.957 15.900 1.00 68.19 71 GLU A CA 1
ATOM 579 C C . GLU A 1 71 ? 10.110 6.398 16.681 1.00 68.19 71 GLU A C 1
ATOM 581 O O . GLU A 1 71 ? 9.567 5.355 16.311 1.00 68.19 71 GLU A O 1
ATOM 586 N N . ALA A 1 72 ? 9.606 7.139 17.677 1.00 72.88 72 ALA A N 1
ATOM 587 C CA . ALA A 1 72 ? 8.411 6.762 18.438 1.00 72.88 72 ALA A CA 1
ATOM 588 C C . ALA A 1 72 ? 7.144 6.610 17.568 1.00 72.88 72 ALA A C 1
ATOM 590 O O . ALA A 1 72 ? 6.216 5.891 17.937 1.00 72.88 72 ALA A O 1
ATOM 591 N N . GLN A 1 73 ? 7.103 7.259 16.400 1.00 69.12 73 GLN A N 1
ATOM 592 C CA . GLN A 1 73 ? 6.000 7.190 15.436 1.00 69.12 73 GLN A CA 1
ATOM 593 C C . GLN A 1 73 ? 6.268 6.205 14.281 1.00 69.12 73 GLN A C 1
ATOM 595 O O . GLN A 1 73 ? 5.533 6.203 13.294 1.00 69.12 73 GLN A O 1
ATOM 600 N N . ASN A 1 74 ? 7.293 5.349 14.393 1.00 70.62 74 ASN A N 1
ATOM 601 C CA . ASN A 1 74 ? 7.753 4.424 13.345 1.00 70.62 74 ASN A CA 1
ATOM 602 C C . ASN A 1 74 ? 8.182 5.119 12.039 1.00 70.62 74 ASN A C 1
ATOM 604 O O . ASN A 1 74 ? 8.096 4.538 10.951 1.00 70.62 74 ASN A O 1
ATOM 608 N N . LEU A 1 75 ? 8.647 6.364 12.135 1.00 74.06 75 LEU A N 1
ATOM 609 C CA . LEU A 1 75 ? 9.142 7.130 11.000 1.00 74.06 75 LEU A CA 1
ATOM 610 C C . LEU A 1 75 ? 10.638 6.878 10.816 1.00 74.06 75 LEU A C 1
ATOM 612 O O . LEU A 1 75 ? 11.384 6.674 11.772 1.00 74.06 75 LEU A O 1
ATOM 616 N N . VAL A 1 76 ? 11.091 6.889 9.563 1.00 74.56 76 VAL A N 1
ATOM 617 C CA . VAL A 1 76 ? 12.504 6.690 9.230 1.00 74.56 76 VAL A CA 1
ATOM 618 C C . VAL A 1 76 ? 13.153 8.036 8.967 1.00 74.56 76 VAL A C 1
ATOM 620 O O . VAL A 1 76 ? 12.690 8.800 8.125 1.00 74.56 76 VAL A O 1
ATOM 623 N N . CYS A 1 77 ? 14.273 8.296 9.628 1.00 67.94 77 CYS A N 1
ATOM 624 C CA . CYS A 1 77 ? 15.100 9.460 9.346 1.00 67.94 77 CYS A CA 1
ATOM 625 C C . CYS A 1 77 ? 16.163 9.103 8.295 1.00 67.94 77 CYS A C 1
ATOM 627 O O . CYS A 1 77 ? 16.978 8.203 8.501 1.00 67.94 77 CYS A O 1
ATOM 629 N N . SER A 1 78 ? 16.190 9.807 7.164 1.00 68.75 78 SER A N 1
ATOM 630 C CA . SER A 1 78 ? 17.243 9.671 6.150 1.00 68.75 78 SER A CA 1
ATOM 631 C C . SER A 1 78 ? 17.628 11.036 5.601 1.00 68.75 78 SER A C 1
ATOM 633 O O . SER A 1 78 ? 16.757 11.839 5.288 1.00 68.75 78 SER A O 1
ATOM 635 N N . LYS A 1 79 ? 18.932 11.319 5.474 1.00 71.25 79 LYS A N 1
ATOM 636 C CA . LYS A 1 79 ? 19.449 12.590 4.923 1.00 71.25 79 LYS A CA 1
ATOM 637 C C . LYS A 1 79 ? 18.801 13.850 5.543 1.00 71.25 79 LYS A C 1
ATOM 639 O O . LYS A 1 79 ? 18.541 14.815 4.834 1.00 71.25 79 LYS A O 1
ATOM 644 N N . ASN A 1 80 ? 18.556 13.842 6.859 1.00 69.19 80 ASN A N 1
ATOM 645 C CA . ASN A 1 80 ? 17.866 14.905 7.617 1.00 69.19 80 ASN A CA 1
ATOM 646 C C . ASN A 1 80 ? 16.373 15.102 7.282 1.00 69.19 80 ASN A C 1
ATOM 648 O O . ASN A 1 80 ? 15.795 16.126 7.641 1.00 69.19 80 ASN A O 1
ATOM 652 N N . LEU A 1 81 ? 15.743 14.131 6.619 1.00 71.31 81 LEU A N 1
ATOM 653 C CA . LEU A 1 81 ? 14.310 14.099 6.351 1.00 71.31 81 LEU A CA 1
ATOM 654 C C . LEU A 1 81 ? 13.658 12.999 7.186 1.00 71.31 81 LEU A C 1
ATOM 656 O O . LEU A 1 81 ? 14.169 11.882 7.259 1.00 71.31 81 LEU A O 1
ATOM 660 N N . VAL A 1 82 ? 12.510 13.317 7.776 1.00 76.62 82 VAL A N 1
ATOM 661 C CA . VAL A 1 82 ? 11.598 12.330 8.356 1.00 76.62 82 VAL A CA 1
ATOM 662 C C . VAL A 1 82 ? 10.712 11.782 7.240 1.00 76.62 82 VAL A C 1
ATOM 664 O O . VAL A 1 82 ? 10.110 12.558 6.495 1.00 76.62 82 VAL A O 1
ATOM 667 N N . ILE A 1 83 ? 10.669 10.458 7.112 1.00 82.38 83 ILE A N 1
ATOM 668 C CA . ILE A 1 83 ? 9.986 9.725 6.047 1.00 82.38 83 ILE A CA 1
ATOM 669 C C . ILE A 1 83 ? 8.981 8.763 6.678 1.00 82.38 83 ILE A C 1
ATOM 671 O O . ILE A 1 83 ? 9.349 7.876 7.454 1.00 82.38 83 ILE A O 1
ATOM 675 N N . ASP A 1 84 ? 7.718 8.892 6.287 1.00 85.88 84 ASP A N 1
ATOM 676 C CA . ASP A 1 84 ? 6.693 7.882 6.530 1.00 85.88 84 ASP A CA 1
ATOM 677 C C . ASP A 1 84 ? 6.622 6.951 5.321 1.00 85.88 84 ASP A C 1
ATOM 679 O O . ASP A 1 84 ? 6.348 7.387 4.204 1.00 85.88 84 ASP A O 1
ATOM 683 N N . LYS A 1 85 ? 6.890 5.666 5.551 1.00 90.06 85 LYS A N 1
ATOM 684 C CA . LYS A 1 85 ? 6.815 4.597 4.544 1.00 90.06 85 LYS A CA 1
ATOM 685 C C . LYS A 1 85 ? 5.746 3.560 4.894 1.00 90.06 85 LYS A C 1
ATOM 687 O O . LYS A 1 85 ? 5.845 2.399 4.493 1.00 90.06 85 LYS A O 1
ATOM 692 N N . SER A 1 86 ? 4.749 3.944 5.685 1.00 92.00 86 SER A N 1
ATOM 693 C CA . SER A 1 86 ? 3.762 3.022 6.245 1.00 92.00 86 SER A CA 1
ATOM 694 C C . SER A 1 86 ? 2.929 2.308 5.176 1.00 92.00 86 SER A C 1
ATOM 696 O O . SER A 1 86 ? 2.637 1.128 5.357 1.00 92.00 86 SER A O 1
ATOM 698 N N . ILE A 1 87 ? 2.671 2.932 4.013 1.00 93.94 87 ILE A N 1
ATOM 699 C CA . ILE A 1 87 ? 2.068 2.241 2.853 1.00 93.94 87 ILE A CA 1
ATOM 700 C C . ILE A 1 87 ? 2.930 1.046 2.422 1.00 93.94 87 ILE A C 1
ATOM 702 O O . ILE A 1 87 ? 2.421 -0.064 2.275 1.00 93.94 87 ILE A O 1
ATOM 706 N N . GLN A 1 88 ? 4.243 1.236 2.257 1.00 95.06 88 GLN A N 1
ATOM 707 C CA . GLN A 1 88 ? 5.151 0.161 1.842 1.00 95.06 88 GLN A CA 1
ATOM 708 C C . GLN A 1 88 ? 5.172 -0.979 2.869 1.00 95.06 88 GLN A C 1
ATOM 710 O O . GLN A 1 88 ? 5.092 -2.152 2.500 1.00 95.06 88 GLN A O 1
ATOM 715 N N . THR A 1 89 ? 5.266 -0.641 4.156 1.00 94.62 89 THR A N 1
ATOM 716 C CA . THR A 1 89 ? 5.267 -1.623 5.249 1.00 94.62 89 THR A CA 1
ATOM 717 C C . THR A 1 89 ? 3.958 -2.419 5.279 1.00 94.62 89 THR A C 1
ATOM 719 O O . THR A 1 89 ? 4.001 -3.644 5.394 1.00 94.62 89 THR A O 1
ATOM 722 N N . ALA A 1 90 ? 2.810 -1.756 5.111 1.00 95.12 90 ALA A N 1
ATOM 723 C CA . ALA A 1 90 ? 1.502 -2.405 5.072 1.00 95.12 90 ALA A CA 1
ATOM 724 C C . ALA A 1 90 ? 1.387 -3.398 3.905 1.00 95.12 90 ALA A C 1
ATOM 726 O O . ALA A 1 90 ? 0.978 -4.539 4.121 1.00 95.12 90 ALA A O 1
ATOM 727 N N . TYR A 1 91 ? 1.833 -3.019 2.699 1.00 96.62 91 TYR A N 1
ATOM 728 C CA . TYR A 1 91 ? 1.889 -3.932 1.549 1.00 96.62 91 TYR A CA 1
ATOM 729 C C . TYR A 1 91 ? 2.741 -5.176 1.842 1.00 96.62 91 TYR A C 1
ATOM 731 O 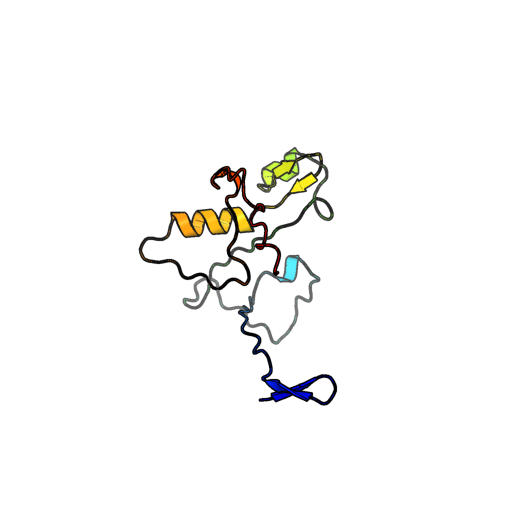O . TYR A 1 91 ? 2.303 -6.295 1.583 1.00 96.62 91 TYR A O 1
ATOM 739 N N . ILE A 1 92 ? 3.937 -5.008 2.419 1.00 96.75 92 ILE A N 1
ATOM 740 C CA . ILE A 1 92 ? 4.814 -6.134 2.782 1.00 96.75 92 ILE A CA 1
ATOM 741 C C . ILE A 1 92 ? 4.120 -7.066 3.780 1.00 96.75 92 ILE A C 1
ATOM 743 O O . ILE A 1 92 ? 4.172 -8.286 3.616 1.00 96.75 92 ILE A O 1
ATOM 747 N N . GLN A 1 93 ? 3.478 -6.507 4.806 1.00 97.31 93 GLN A N 1
ATOM 748 C CA . GLN A 1 93 ? 2.800 -7.291 5.835 1.00 97.31 93 GLN A CA 1
ATOM 749 C C . GLN A 1 93 ? 1.594 -8.048 5.271 1.00 97.31 93 GLN A C 1
ATOM 751 O O . GLN A 1 93 ? 1.444 -9.238 5.551 1.00 97.31 93 GLN A O 1
ATOM 756 N N . ALA A 1 94 ? 0.776 -7.396 4.441 1.00 96.38 94 ALA A N 1
ATOM 757 C CA . ALA A 1 94 ? -0.368 -8.020 3.781 1.00 96.38 94 ALA A CA 1
ATOM 758 C C . ALA A 1 94 ? 0.071 -9.185 2.882 1.00 96.38 94 ALA A C 1
ATOM 760 O O . ALA A 1 94 ? -0.478 -10.280 2.983 1.00 96.38 94 ALA A O 1
ATOM 761 N N . ILE A 1 95 ? 1.120 -8.987 2.073 1.00 97.81 95 ILE A N 1
ATOM 762 C CA . ILE A 1 95 ? 1.667 -10.031 1.195 1.00 97.81 95 ILE A CA 1
ATOM 763 C C . ILE A 1 95 ? 2.210 -11.210 2.009 1.00 97.81 95 ILE A C 1
ATOM 765 O O . ILE A 1 95 ? 1.921 -12.360 1.691 1.00 97.81 95 ILE A O 1
ATOM 769 N N . ARG A 1 96 ? 2.977 -10.944 3.073 1.00 98.25 96 ARG A N 1
ATOM 770 C CA . ARG A 1 96 ? 3.548 -11.996 3.931 1.00 98.25 96 ARG A CA 1
ATOM 771 C C . ARG A 1 96 ? 2.496 -12.787 4.707 1.00 98.25 96 ARG A C 1
ATOM 773 O O . ARG A 1 96 ? 2.750 -13.939 5.036 1.00 98.25 96 ARG A O 1
ATOM 780 N N . SER A 1 97 ? 1.354 -12.173 5.011 1.00 98.00 97 SER A N 1
ATOM 781 C CA . SER A 1 97 ? 0.282 -12.791 5.804 1.00 98.00 97 SER A CA 1
ATOM 782 C C . SER A 1 97 ? -0.757 -13.525 4.949 1.00 98.00 97 SER A C 1
ATOM 784 O O . SER A 1 97 ? -1.610 -14.223 5.495 1.00 98.00 97 SER A O 1
ATOM 786 N N . ALA A 1 98 ? -0.718 -13.371 3.622 1.00 97.81 98 ALA A N 1
ATOM 787 C CA . ALA A 1 98 ? -1.680 -13.992 2.722 1.00 97.81 98 ALA A CA 1
ATOM 788 C C . ALA A 1 98 ? -1.539 -15.525 2.725 1.00 97.81 98 ALA A C 1
ATOM 790 O O . ALA A 1 98 ? -0.466 -16.061 2.460 1.00 97.81 98 ALA A O 1
ATOM 791 N N . GLN A 1 99 ? -2.640 -16.234 2.993 1.00 98.12 99 GLN A N 1
ATOM 792 C CA . GLN A 1 99 ? -2.662 -17.705 3.058 1.00 98.12 99 GLN A CA 1
ATOM 793 C C . GLN A 1 99 ? -3.197 -18.377 1.786 1.00 98.12 99 GLN A C 1
ATOM 795 O O . GLN A 1 99 ? -3.016 -19.580 1.606 1.00 98.12 99 GLN A O 1
ATOM 800 N N . HIS A 1 100 ? -3.872 -17.624 0.911 1.00 97.25 100 HIS A N 1
ATOM 801 C CA . HIS A 1 100 ? -4.605 -18.189 -0.226 1.00 97.25 100 HIS A CA 1
ATOM 802 C C . HIS A 1 100 ? -4.203 -17.553 -1.556 1.00 97.25 100 HIS A C 1
ATOM 804 O O . HIS A 1 100 ? -3.518 -18.181 -2.358 1.00 97.25 100 HIS A O 1
ATOM 810 N N . PHE A 1 101 ? -4.614 -16.310 -1.801 1.00 98.00 101 PHE A N 1
ATOM 811 C CA . PHE A 1 101 ? -4.271 -15.578 -3.016 1.00 98.00 101 PHE A CA 1
ATOM 812 C C . PHE A 1 101 ? -4.191 -14.079 -2.733 1.00 98.00 101 PHE A C 1
ATOM 814 O O . PHE A 1 101 ? -4.697 -13.598 -1.720 1.00 98.00 101 PHE A O 1
ATOM 821 N N . ILE A 1 102 ? -3.552 -13.349 -3.646 1.00 97.69 102 ILE A N 1
ATOM 822 C CA . ILE A 1 102 ? -3.463 -11.891 -3.621 1.00 97.69 102 ILE A CA 1
ATOM 823 C C . ILE A 1 102 ? -3.977 -11.384 -4.962 1.00 97.69 102 ILE A C 1
ATOM 825 O O . ILE A 1 102 ? -3.559 -11.869 -6.013 1.00 97.69 102 ILE A O 1
ATOM 829 N N . TYR A 1 103 ? -4.874 -10.406 -4.914 1.00 97.62 103 TYR A N 1
ATOM 830 C CA . TYR A 1 103 ? -5.356 -9.681 -6.080 1.00 97.62 103 TYR A CA 1
ATOM 831 C C . TYR A 1 103 ? -4.832 -8.247 -6.037 1.00 97.62 103 TYR A C 1
ATOM 833 O O . TYR A 1 103 ? -4.925 -7.596 -4.998 1.00 97.62 103 TYR A O 1
ATOM 841 N N . ILE A 1 104 ? -4.257 -7.769 -7.141 1.00 96.81 104 ILE A N 1
ATOM 842 C CA . ILE A 1 104 ? -3.666 -6.430 -7.229 1.00 96.81 104 ILE A CA 1
ATOM 843 C C . ILE A 1 104 ? -4.177 -5.755 -8.502 1.00 96.81 104 ILE A C 1
ATOM 845 O O . ILE A 1 104 ? -3.798 -6.145 -9.604 1.00 96.81 104 ILE A O 1
ATOM 849 N N . GLU A 1 105 ? -4.991 -4.712 -8.336 1.00 97.56 105 GLU A N 1
ATOM 850 C CA . GLU A 1 105 ? -5.254 -3.704 -9.366 1.00 97.56 105 GLU A CA 1
ATOM 851 C C . GLU A 1 105 ? -4.409 -2.476 -9.044 1.00 97.56 105 GLU A C 1
ATOM 853 O O . GLU A 1 105 ? -4.597 -1.839 -8.010 1.00 97.56 105 GLU A O 1
ATOM 858 N N . ASN A 1 106 ? -3.442 -2.161 -9.903 1.00 95.31 106 ASN A N 1
ATOM 859 C CA . ASN A 1 106 ? -2.623 -0.968 -9.746 1.00 95.31 106 ASN A CA 1
ATOM 860 C C . ASN A 1 106 ? -2.217 -0.419 -11.114 1.00 95.31 106 ASN A C 1
ATOM 862 O O . ASN A 1 106 ? -1.975 -1.188 -12.044 1.00 95.31 106 ASN A O 1
ATOM 866 N N . GLN A 1 107 ? -2.076 0.902 -11.223 1.00 96.12 107 GLN A N 1
ATOM 867 C CA . GLN A 1 107 ? -1.630 1.545 -12.463 1.00 96.12 107 GLN A CA 1
ATOM 868 C C . GLN A 1 107 ? -0.189 1.151 -12.836 1.00 96.12 107 GLN A C 1
ATOM 870 O O . GLN A 1 107 ? 0.144 1.055 -14.015 1.00 96.12 107 GLN A O 1
ATOM 875 N N . TYR A 1 108 ? 0.664 0.903 -11.834 1.00 95.06 108 TYR A N 1
ATOM 876 C CA . TYR A 1 108 ? 2.065 0.522 -12.017 1.00 95.06 108 TYR A CA 1
ATOM 877 C C . TYR A 1 108 ? 2.413 -0.744 -11.232 1.00 95.06 108 TYR A C 1
ATOM 879 O O . TYR A 1 108 ? 2.032 -0.900 -10.073 1.00 95.06 108 TYR A O 1
ATOM 887 N N . PHE A 1 109 ? 3.208 -1.627 -11.836 1.00 96.06 109 PHE A N 1
ATOM 888 C CA . PHE A 1 109 ? 3.706 -2.837 -11.180 1.00 96.06 109 PHE A CA 1
ATOM 889 C C . PHE A 1 109 ? 5.208 -3.014 -11.431 1.00 96.06 109 PHE A C 1
ATOM 891 O O . PHE A 1 109 ? 5.652 -3.835 -12.229 1.00 96.06 109 PHE A O 1
ATOM 898 N N . LEU A 1 110 ? 5.994 -2.162 -10.774 1.00 94.12 110 LEU A N 1
ATOM 899 C CA . LEU A 1 110 ? 7.443 -2.037 -10.930 1.00 94.12 110 LEU A CA 1
ATOM 900 C C . LEU A 1 110 ? 8.062 -1.842 -9.542 1.00 94.12 110 LEU A C 1
ATOM 902 O O . LEU A 1 110 ? 7.571 -1.048 -8.745 1.00 94.12 110 LEU A O 1
ATOM 906 N N . GLY A 1 111 ? 9.148 -2.556 -9.248 1.00 93.31 111 GLY A N 1
ATOM 907 C CA . GLY A 1 111 ? 9.874 -2.412 -7.991 1.00 93.31 111 GLY A CA 1
ATOM 908 C C . GLY A 1 111 ? 11.004 -3.424 -7.844 1.00 93.31 111 GLY A C 1
ATOM 909 O O . GLY A 1 111 ? 11.317 -4.164 -8.777 1.00 93.31 111 GLY A O 1
ATOM 910 N N . SER A 1 112 ? 11.615 -3.449 -6.656 1.00 92.81 112 SER A N 1
ATOM 911 C CA . SER A 1 112 ? 12.677 -4.402 -6.292 1.00 92.81 112 SER A CA 1
ATOM 912 C C . SER A 1 112 ? 13.864 -4.415 -7.262 1.00 92.81 112 SER A C 1
ATOM 914 O O . SER A 1 112 ? 14.444 -5.463 -7.536 1.00 92.81 112 SER A O 1
ATOM 916 N N . SER A 1 113 ? 14.249 -3.237 -7.762 1.00 91.31 113 SER A N 1
ATOM 917 C CA . SER A 1 113 ? 15.326 -3.092 -8.750 1.00 91.31 113 SER A CA 1
ATOM 918 C C . SER A 1 113 ? 16.692 -3.563 -8.261 1.00 91.31 113 SER A C 1
ATOM 920 O O . SER A 1 113 ? 17.526 -3.953 -9.071 1.00 91.31 113 SER A O 1
ATOM 922 N N . TYR A 1 114 ? 16.904 -3.620 -6.942 1.00 89.38 114 TYR A N 1
ATOM 923 C CA . TYR A 1 114 ? 18.102 -4.215 -6.343 1.00 89.38 114 TYR A CA 1
ATOM 924 C C . TYR A 1 114 ? 18.296 -5.699 -6.714 1.00 89.38 114 TYR A C 1
ATOM 926 O O . TYR A 1 114 ? 19.413 -6.199 -6.624 1.00 89.38 114 TYR A O 1
ATOM 934 N N . ALA A 1 115 ? 17.226 -6.399 -7.107 1.00 91.88 115 ALA A N 1
ATOM 935 C CA . ALA A 1 115 ? 17.243 -7.801 -7.519 1.00 91.88 115 ALA A CA 1
ATOM 936 C C . ALA A 1 115 ? 17.118 -7.983 -9.042 1.00 91.88 115 ALA A C 1
ATOM 938 O O . ALA A 1 115 ? 17.016 -9.114 -9.518 1.00 91.88 115 ALA A O 1
ATOM 939 N N . TRP A 1 116 ? 17.089 -6.899 -9.824 1.00 90.06 116 TRP A N 1
ATOM 940 C CA . TRP A 1 116 ? 17.050 -7.022 -11.278 1.00 90.06 116 TRP A CA 1
ATOM 941 C C . TRP A 1 116 ? 18.391 -7.548 -11.804 1.00 90.06 116 TRP A C 1
ATOM 943 O O . TRP A 1 116 ? 19.446 -7.167 -11.286 1.00 90.06 116 TRP A O 1
ATOM 953 N N . PRO A 1 117 ? 18.384 -8.400 -12.845 1.00 87.44 117 PRO A N 1
ATOM 954 C CA . PRO A 1 117 ? 19.612 -8.803 -13.512 1.00 87.44 117 PRO A CA 1
ATOM 955 C C . PRO A 1 117 ? 20.407 -7.578 -13.966 1.00 87.44 117 PRO A C 1
ATOM 957 O O . PRO A 1 117 ? 19.846 -6.620 -14.498 1.00 87.44 117 PRO A O 1
ATOM 960 N N . SER A 1 118 ? 21.724 -7.611 -13.767 1.00 81.94 118 SER A N 1
ATOM 961 C CA . SER A 1 118 ? 22.624 -6.572 -14.264 1.00 81.94 118 SER A CA 1
ATOM 962 C C . SER A 1 118 ? 22.761 -6.697 -15.780 1.00 81.94 118 SER A C 1
ATOM 964 O O . SER A 1 118 ? 23.709 -7.298 -16.283 1.00 81.94 118 SER A O 1
ATOM 966 N N . ASP A 1 119 ? 21.791 -6.169 -16.514 1.00 74.56 119 ASP A N 1
ATOM 967 C CA . ASP A 1 119 ? 21.829 -6.178 -17.968 1.00 74.56 119 ASP A CA 1
ATOM 968 C C . ASP A 1 119 ? 22.727 -5.038 -18.467 1.00 74.56 119 ASP A C 1
ATOM 970 O O . ASP A 1 119 ? 22.364 -3.861 -18.438 1.00 74.56 119 ASP A O 1
ATOM 974 N N . LYS A 1 120 ? 23.946 -5.390 -18.889 1.00 64.75 120 LYS A N 1
ATOM 975 C CA . LYS A 1 120 ? 24.924 -4.438 -19.439 1.00 64.75 120 LYS A CA 1
ATOM 976 C C . LYS A 1 120 ? 24.568 -3.971 -20.856 1.00 64.75 120 LYS A C 1
ATOM 978 O O . LYS A 1 120 ? 25.199 -3.035 -21.347 1.00 64.75 120 LYS A O 1
ATOM 983 N N . ASP A 1 121 ? 23.585 -4.603 -21.499 1.00 64.25 121 ASP A N 1
ATOM 984 C CA . ASP A 1 121 ? 23.157 -4.312 -22.868 1.00 64.25 121 ASP A CA 1
ATOM 985 C C . ASP A 1 121 ? 21.698 -3.825 -22.953 1.00 64.25 121 ASP A C 1
ATOM 987 O O . ASP A 1 121 ? 21.178 -3.624 -24.057 1.00 64.25 121 ASP A O 1
ATOM 991 N N . ALA A 1 122 ? 21.057 -3.533 -21.813 1.00 60.94 122 ALA A N 1
ATOM 992 C CA . ALA A 1 122 ? 19.774 -2.837 -21.752 1.00 60.94 122 ALA A CA 1
ATOM 993 C C . ALA A 1 122 ? 19.895 -1.450 -22.417 1.00 60.94 122 ALA A C 1
ATOM 995 O O . ALA A 1 122 ? 20.368 -0.484 -21.824 1.00 60.94 122 ALA A O 1
ATOM 996 N N . GLY A 1 123 ? 19.514 -1.373 -23.696 1.00 57.16 123 GLY A N 1
ATOM 997 C CA . GLY A 1 123 ? 19.627 -0.177 -24.539 1.00 57.16 123 GLY A CA 1
ATOM 998 C C . GLY A 1 123 ? 20.427 -0.367 -25.835 1.00 57.16 123 GLY A C 1
ATOM 999 O O . GLY A 1 123 ? 20.326 0.466 -26.731 1.00 57.16 123 GLY A O 1
ATOM 1000 N N . LYS A 1 124 ? 21.160 -1.477 -26.013 1.00 54.66 124 LYS A N 1
ATOM 1001 C CA . LYS A 1 124 ? 21.869 -1.807 -27.267 1.00 54.66 124 LYS A CA 1
ATOM 1002 C C . LYS A 1 124 ? 21.037 -2.675 -28.216 1.00 54.66 124 LYS A C 1
ATOM 1004 O O . LYS A 1 124 ? 21.535 -3.621 -28.818 1.00 54.66 124 LYS A O 1
ATOM 1009 N N . LYS A 1 125 ? 19.773 -2.326 -28.435 1.00 57.38 125 LYS A N 1
ATOM 1010 C CA . LYS A 1 125 ? 19.110 -2.721 -29.684 1.00 57.38 125 LYS A CA 1
ATOM 1011 C C . LYS A 1 125 ? 19.370 -1.609 -30.689 1.00 57.38 125 LYS A C 1
ATOM 1013 O O . LYS A 1 125 ? 18.570 -0.691 -30.818 1.00 57.38 125 LYS A O 1
ATOM 1018 N N . ARG A 1 126 ? 20.526 -1.659 -31.366 1.00 56.16 126 ARG A N 1
ATOM 1019 C CA . ARG A 1 126 ? 20.673 -0.923 -32.627 1.00 56.16 126 ARG A CA 1
ATOM 1020 C C . ARG A 1 126 ? 19.589 -1.469 -33.547 1.00 56.16 126 ARG A C 1
ATOM 1022 O O . ARG A 1 126 ? 19.599 -2.660 -33.854 1.00 56.16 126 ARG A O 1
ATOM 1029 N N . PHE A 1 127 ? 18.631 -0.626 -33.919 1.00 62.84 127 PHE A N 1
ATOM 1030 C CA . PHE A 1 127 ? 17.812 -0.910 -35.088 1.00 62.84 127 PHE A CA 1
ATOM 1031 C C . PHE A 1 127 ? 18.789 -1.160 -36.246 1.00 62.84 127 PHE A C 1
ATOM 1033 O O . PHE A 1 127 ? 19.752 -0.397 -36.361 1.00 62.84 127 PHE A O 1
ATOM 1040 N N . PRO A 1 128 ? 18.641 -2.241 -37.030 1.00 61.41 128 PRO A N 1
ATOM 1041 C CA . PRO A 1 128 ? 19.429 -2.364 -38.244 1.00 61.41 128 PRO A CA 1
ATOM 1042 C C . PRO A 1 128 ? 19.143 -1.120 -39.082 1.00 61.41 128 PRO A C 1
ATOM 1044 O O . PRO A 1 128 ? 17.975 -0.776 -39.280 1.00 61.41 128 PRO A O 1
ATOM 1047 N N . ASP A 1 129 ? 20.205 -0.420 -39.482 1.00 63.12 129 ASP A N 1
ATOM 1048 C CA . ASP A 1 129 ? 20.101 0.699 -40.409 1.00 63.12 129 ASP A CA 1
ATOM 1049 C C . ASP A 1 129 ? 19.294 0.202 -41.616 1.00 63.12 129 ASP A C 1
ATOM 1051 O O . ASP A 1 129 ? 19.656 -0.793 -42.252 1.00 63.12 129 ASP A O 1
ATOM 1055 N N . PHE A 1 130 ? 18.130 0.813 -41.848 1.00 48.22 130 PHE A N 1
ATOM 1056 C CA . PHE A 1 130 ? 17.327 0.502 -43.024 1.00 48.22 130 PHE A CA 1
ATOM 1057 C C . PHE A 1 130 ? 18.146 0.876 -44.274 1.00 48.22 130 PHE A C 1
ATOM 1059 O O . PHE A 1 130 ? 18.809 1.916 -44.248 1.00 48.22 130 PHE A O 1
ATOM 1066 N N . PRO A 1 131 ? 18.142 0.033 -45.325 1.00 61.47 131 PRO A N 1
ATOM 1067 C CA . PRO A 1 131 ? 18.883 0.290 -46.558 1.00 61.47 131 PRO A CA 1
ATOM 1068 C C . PRO A 1 131 ? 18.392 1.536 -47.301 1.00 61.47 131 PRO A C 1
ATOM 1070 O O . PRO A 1 131 ? 17.186 1.863 -47.192 1.00 61.47 131 PRO A O 1
#

InterPro domains:
  IPR015679 Phospholipase D family [PTHR18896] (24-124)

Mean predicted aligned error: 12.89 Å

Solvent-accessible surface area (backbone atoms only — not comparable to full-atom values): 9433 Å² total; per-residue (Å²): 119,68,41,74,56,94,87,41,84,37,80,53,83,83,88,84,86,88,86,86,87,77,94,68,79,70,52,83,82,63,74,79,71,95,80,56,93,84,69,83,81,77,65,87,87,42,88,90,62,78,95,79,83,92,65,48,75,49,59,51,90,82,57,77,93,48,67,73,67,32,51,77,68,73,32,46,78,53,99,94,30,44,31,40,54,46,46,61,54,48,53,53,50,54,62,73,67,55,87,83,79,86,89,85,91,67,99,70,94,82,77,70,66,92,75,52,80,89,64,92,58,81,80,71,72,75,71,77,80,78,132

Secondary structure (DSSP, 8-state):
-EEEETTEEEEPPP---------SSGGGTS------TT-----TT-TT---------EESTTS-S-HHHHHHTTPEEETTEEEE-HHHHHHHHHHHH-SS------S-----GGGS---TTTT---PPPP-

Organism: Salvia splendens (NCBI:txid180675)